Protein AF-X0U619-F1 (afdb_monomer_lite)

pLDDT: mean 86.86, std 11.76, range [37.88, 96.75]

Secondary structure (DSSP, 8-state):
----S----SGGGGT-S-HHHHHHHHHHHHHHHHTT-GGGHHHHHHHHHHIIIIIHHHHHHHHHHHHTHHHHHHHHHS-SSSPPSSPP--S--PPP-HHHHHHHHHHHHHHHHHHHHHHHHHHHHH-SS---

Foldseek 3Di:
DPQDPDDDCDDQVQFAPCQVLLVVLVVVVVVCVVVVVVVCVVVSVVVNVCCVPPVQVVVLVVCCVNPPPVSVVSPVNHHHNDTHPDTHDDPDDDDDPVVVVCVVCVVVVVVVVVVVVVVVVVVVVVPPPPPD

Sequence (132 aa):
QIEAGFFCTSGPYGFMRNPLYFGNFMVDFGICLFFNIWFLYPLYIAEFTLLYLIIIPYEEKFLREQFGKVFDDYKAKTWSIVPKFRRYKSTNKIKPNFMASFKSEFALIFTLIAVLILLFFIFVREKPLLIF

Radius of gyration: 20.32 Å; chains: 1; bounding box: 49×35×60 Å

InterPro domains:
  IPR007318 Phospholipid methyltransferase [PF04191] (8-69)

Structure (mmCIF, N/CA/C/O backbone):
data_AF-X0U619-F1
#
_entry.id   AF-X0U619-F1
#
loop_
_atom_site.group_PDB
_atom_site.id
_atom_site.type_symbol
_atom_site.label_atom_id
_atom_site.label_alt_id
_atom_site.label_comp_id
_atom_site.label_asym_id
_atom_site.label_entity_id
_atom_site.label_seq_id
_atom_site.pdbx_PDB_ins_code
_atom_site.Cartn_x
_atom_site.Cartn_y
_atom_site.Cartn_z
_atom_site.occupancy
_atom_site.B_iso_or_equiv
_atom_site.auth_seq_id
_atom_site.auth_comp_id
_atom_site.auth_asym_id
_atom_site.auth_atom_id
_atom_site.pdbx_PDB_model_num
ATOM 1 N N . GLN A 1 1 ? -8.825 22.376 0.582 1.00 37.88 1 GLN A N 1
ATOM 2 C CA . GLN A 1 1 ? -8.725 21.194 1.463 1.00 37.88 1 GLN A CA 1
ATOM 3 C C . GLN A 1 1 ? -9.476 20.066 0.780 1.00 37.88 1 GLN A C 1
ATOM 5 O O . GLN A 1 1 ? -10.559 20.320 0.272 1.00 37.88 1 GLN A O 1
ATOM 10 N N . ILE A 1 2 ? -8.882 18.879 0.665 1.00 39.88 2 ILE A N 1
ATOM 11 C CA . ILE A 1 2 ? -9.575 17.708 0.115 1.00 39.88 2 ILE A CA 1
ATOM 12 C C . ILE A 1 2 ? -10.446 17.169 1.254 1.00 39.88 2 ILE A C 1
ATOM 14 O O . ILE A 1 2 ? -9.937 16.481 2.131 1.00 39.88 2 ILE A O 1
ATOM 18 N N . GLU A 1 3 ? -11.723 17.549 1.311 1.00 43.12 3 GLU A N 1
ATOM 19 C CA . GLU A 1 3 ? -12.674 16.916 2.231 1.00 43.12 3 GLU A CA 1
ATOM 20 C C . GLU A 1 3 ? -13.007 15.522 1.693 1.00 43.12 3 GLU A C 1
ATOM 22 O O . GLU A 1 3 ? -13.595 15.367 0.620 1.00 43.12 3 GLU A O 1
ATOM 27 N N . ALA A 1 4 ? -12.599 14.484 2.419 1.00 60.94 4 ALA A N 1
ATOM 28 C CA . ALA A 1 4 ? -12.999 13.121 2.106 1.00 60.94 4 ALA A CA 1
ATOM 29 C C . ALA A 1 4 ? -14.348 12.846 2.781 1.00 60.94 4 ALA A C 1
ATOM 31 O O . ALA A 1 4 ? -14.417 12.674 3.993 1.00 60.94 4 ALA A O 1
ATOM 32 N N . GLY A 1 5 ? -15.433 12.769 2.005 1.00 71.19 5 GLY A N 1
ATOM 33 C CA . GLY A 1 5 ? -16.763 12.457 2.551 1.00 71.19 5 GLY A CA 1
ATOM 34 C C . GLY A 1 5 ? -16.893 11.033 3.120 1.00 71.19 5 GLY A C 1
ATOM 35 O O . GLY A 1 5 ? -17.823 10.751 3.871 1.00 71.19 5 GLY A O 1
ATOM 36 N N . PHE A 1 6 ? -15.979 10.117 2.771 1.00 78.62 6 PHE A N 1
ATOM 37 C CA . PHE A 1 6 ? -15.930 8.751 3.301 1.00 78.62 6 PHE A CA 1
ATOM 38 C C . PHE A 1 6 ? -14.540 8.112 3.122 1.00 78.62 6 PHE A C 1
ATOM 40 O O . PHE A 1 6 ? -13.768 8.529 2.261 1.00 78.62 6 PHE A O 1
ATOM 47 N N . PHE A 1 7 ? -14.249 7.046 3.882 1.00 85.31 7 PHE A N 1
ATOM 48 C CA . PHE A 1 7 ? -13.094 6.166 3.663 1.00 85.31 7 PHE A CA 1
ATOM 49 C C . PHE A 1 7 ? -13.534 4.712 3.451 1.00 85.31 7 PHE A C 1
ATOM 51 O O . PHE A 1 7 ? -14.497 4.226 4.057 1.00 85.31 7 PHE A O 1
ATOM 58 N N . CYS A 1 8 ? -12.846 4.005 2.553 1.00 88.19 8 CYS A N 1
ATOM 59 C CA . CYS A 1 8 ? -13.195 2.634 2.205 1.00 88.19 8 CYS A CA 1
ATOM 60 C C . CYS A 1 8 ? -12.683 1.648 3.261 1.00 88.19 8 CYS A C 1
ATOM 62 O O . CYS A 1 8 ? -11.490 1.556 3.518 1.00 88.19 8 CYS A O 1
ATOM 64 N N . THR A 1 9 ? -13.593 0.865 3.840 1.00 91.75 9 THR A N 1
ATOM 65 C CA . THR A 1 9 ? -13.269 -0.243 4.764 1.00 91.75 9 THR A CA 1
ATOM 66 C C . THR A 1 9 ? -13.783 -1.591 4.254 1.00 91.75 9 THR A C 1
ATOM 68 O O . THR A 1 9 ? -13.770 -2.599 4.963 1.00 91.75 9 THR A O 1
ATOM 71 N N . SER A 1 10 ? -14.278 -1.613 3.016 1.00 89.44 10 SER A N 1
ATOM 72 C CA . SER A 1 10 ? -14.910 -2.771 2.388 1.00 89.44 10 SER A CA 1
ATOM 73 C C . SER A 1 10 ? -13.998 -3.417 1.340 1.00 89.44 10 SER A C 1
ATOM 75 O O . SER A 1 10 ? -12.982 -2.859 0.939 1.00 89.44 10 SER A O 1
ATOM 77 N N . GLY A 1 11 ? -14.336 -4.636 0.917 1.00 89.50 11 GLY A N 1
ATOM 78 C CA . GLY A 1 11 ? -13.482 -5.416 0.021 1.00 89.50 11 GLY A CA 1
ATOM 79 C C . GLY A 1 11 ? -12.112 -5.728 0.652 1.00 89.50 11 GLY A C 1
ATOM 80 O O . GLY A 1 11 ? -12.083 -6.119 1.825 1.00 89.50 11 GLY A O 1
ATOM 81 N N . PRO A 1 12 ? -11.000 -5.562 -0.093 1.00 92.19 12 PRO A N 1
ATOM 82 C CA . PRO A 1 12 ? -9.635 -5.798 0.392 1.00 92.19 12 PRO A CA 1
ATOM 83 C C . PRO A 1 12 ? -9.272 -5.001 1.651 1.00 92.19 12 PRO A C 1
ATOM 85 O O . PRO A 1 12 ? -8.582 -5.525 2.526 1.00 92.19 12 PRO A O 1
ATOM 88 N N . TYR A 1 13 ? -9.832 -3.795 1.801 1.00 92.88 13 TYR A N 1
ATOM 89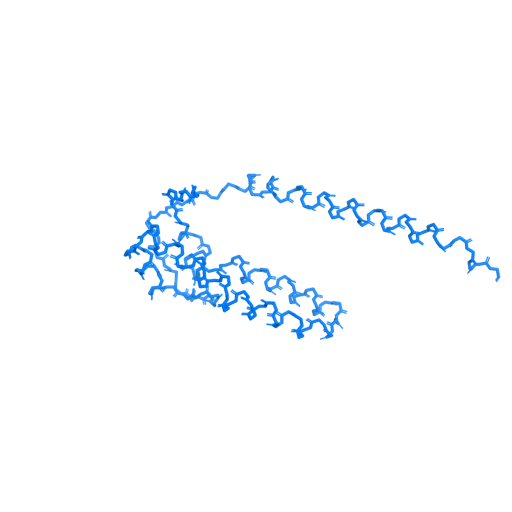 C CA . TYR A 1 13 ? -9.653 -2.946 2.984 1.00 92.88 13 TYR A CA 1
ATOM 90 C C . TYR A 1 13 ? -10.190 -3.595 4.277 1.00 92.88 13 TYR A C 1
ATOM 92 O O . TYR A 1 13 ? -9.853 -3.213 5.392 1.00 92.88 13 TYR A O 1
ATOM 100 N N . GLY A 1 14 ? -11.023 -4.633 4.160 1.00 93.25 14 GLY A N 1
ATOM 101 C CA . GLY A 1 14 ? -11.459 -5.413 5.314 1.00 93.25 14 GLY A CA 1
ATOM 102 C C . GLY A 1 14 ? -10.377 -6.344 5.876 1.00 93.25 14 GLY A C 1
ATOM 103 O O . GLY A 1 14 ? -10.483 -6.755 7.030 1.00 93.25 14 GLY A O 1
ATOM 104 N N . PHE A 1 15 ? -9.365 -6.716 5.093 1.00 94.56 15 PHE A N 1
ATOM 105 C CA . PHE A 1 15 ? -8.305 -7.639 5.522 1.00 94.56 15 PHE A CA 1
ATOM 106 C C . PHE A 1 15 ? -7.048 -6.901 5.994 1.00 94.56 15 PHE A C 1
ATOM 108 O O . PHE A 1 15 ? -6.350 -7.377 6.889 1.00 94.56 15 PHE A O 1
ATOM 115 N N . MET A 1 16 ? -6.789 -5.725 5.431 1.00 95.62 16 MET A N 1
ATOM 116 C CA . MET A 1 16 ? -5.668 -4.843 5.755 1.00 95.62 16 MET A CA 1
ATOM 117 C C . MET A 1 16 ? -6.049 -3.400 5.417 1.00 95.62 16 MET A C 1
ATOM 119 O O . MET A 1 16 ? -6.954 -3.190 4.617 1.00 95.62 16 MET A O 1
ATOM 123 N N . ARG A 1 17 ? -5.363 -2.407 5.978 1.00 95.50 17 ARG A N 1
ATOM 124 C CA . ARG A 1 17 ? -5.680 -0.994 5.719 1.00 95.50 17 ARG A CA 1
ATOM 125 C C . ARG A 1 17 ? -5.163 -0.483 4.394 1.00 95.50 17 ARG A C 1
ATOM 127 O O . ARG A 1 17 ? -5.815 0.365 3.797 1.00 95.50 17 ARG A O 1
ATOM 134 N N . ASN A 1 18 ? -4.035 -1.023 3.946 1.00 95.62 18 ASN A N 1
ATOM 135 C CA . ASN A 1 18 ? -3.299 -0.525 2.796 1.00 95.62 18 ASN A CA 1
ATOM 136 C C . ASN A 1 18 ? -3.134 -1.601 1.701 1.00 95.62 18 ASN A C 1
ATOM 138 O O . ASN A 1 18 ? -2.008 -1.939 1.330 1.00 95.62 18 ASN A O 1
ATOM 142 N N . PRO A 1 19 ? -4.241 -2.167 1.172 1.00 94.69 19 PRO A N 1
ATOM 143 C CA . PRO A 1 19 ? -4.193 -3.235 0.173 1.00 94.69 19 PRO A CA 1
ATOM 144 C C . PRO A 1 19 ? -3.602 -2.810 -1.168 1.00 94.69 19 PRO A C 1
ATOM 146 O O . PRO A 1 19 ? -3.044 -3.654 -1.860 1.00 94.69 19 PRO A O 1
ATOM 149 N N . LEU A 1 20 ? -3.685 -1.523 -1.518 1.00 92.31 20 LEU A N 1
ATOM 150 C CA . LEU A 1 20 ? -3.053 -0.986 -2.722 1.00 92.31 20 LEU A CA 1
ATOM 151 C C . LEU A 1 20 ? -1.530 -1.148 -2.656 1.00 92.31 20 LEU A C 1
ATOM 153 O O . LEU A 1 20 ? -0.934 -1.724 -3.555 1.00 92.31 20 LEU A O 1
ATOM 157 N N . TYR A 1 21 ? -0.917 -0.724 -1.549 1.00 93.75 21 TYR A N 1
ATOM 158 C CA . TYR A 1 21 ? 0.530 -0.823 -1.367 1.00 93.75 21 TYR A CA 1
ATOM 159 C C . TYR A 1 21 ? 1.018 -2.267 -1.281 1.00 93.75 21 TYR A C 1
ATOM 161 O O . TYR A 1 21 ? 2.077 -2.589 -1.812 1.00 93.75 21 TYR A O 1
ATOM 169 N N . PHE A 1 22 ? 0.228 -3.155 -0.670 1.00 94.00 22 PHE A N 1
ATOM 170 C CA . PHE A 1 22 ? 0.515 -4.588 -0.707 1.00 94.00 22 PHE A CA 1
ATOM 171 C C . PHE A 1 22 ? 0.484 -5.142 -2.137 1.00 94.00 22 PHE A C 1
ATOM 173 O O . PHE A 1 22 ? 1.376 -5.890 -2.527 1.00 94.00 22 PHE A O 1
ATOM 180 N N . GLY A 1 23 ? -0.536 -4.771 -2.919 1.00 92.88 23 GLY A N 1
ATOM 181 C CA . GLY A 1 23 ? -0.672 -5.179 -4.315 1.00 92.88 23 GLY A CA 1
ATOM 182 C C . GLY A 1 23 ? 0.490 -4.697 -5.179 1.00 92.88 23 GLY A C 1
ATOM 183 O O . GLY A 1 23 ? 1.072 -5.507 -5.895 1.00 92.88 23 GLY A O 1
ATOM 184 N N . ASN A 1 24 ? 0.867 -3.422 -5.052 1.00 91.06 24 ASN A N 1
ATOM 185 C CA . ASN A 1 24 ? 2.005 -2.845 -5.772 1.00 91.06 24 ASN A CA 1
ATOM 186 C C . ASN A 1 24 ? 3.290 -3.609 -5.448 1.00 91.06 24 ASN A C 1
ATOM 188 O O . ASN A 1 24 ? 3.916 -4.152 -6.352 1.00 91.06 24 ASN A O 1
ATOM 192 N N . PHE A 1 25 ? 3.585 -3.797 -4.156 1.00 91.44 25 PHE A N 1
ATOM 193 C CA . PHE A 1 25 ? 4.747 -4.571 -3.724 1.00 91.44 25 PHE A CA 1
ATOM 194 C C . PHE A 1 25 ? 4.770 -5.989 -4.321 1.00 91.44 25 PHE A C 1
ATOM 196 O O . PHE A 1 25 ? 5.819 -6.456 -4.749 1.00 91.44 25 PHE A O 1
ATOM 203 N N . MET A 1 26 ? 3.627 -6.681 -4.383 1.00 92.69 26 MET A N 1
ATOM 204 C CA . MET A 1 26 ? 3.546 -8.029 -4.964 1.00 92.69 26 MET A CA 1
ATOM 205 C C . MET A 1 26 ? 3.807 -8.042 -6.476 1.00 92.69 26 MET A C 1
ATOM 207 O O . MET A 1 26 ? 4.496 -8.940 -6.961 1.00 92.69 26 MET A O 1
ATOM 211 N N . VAL A 1 27 ? 3.265 -7.071 -7.219 1.00 91.19 27 VAL A N 1
ATOM 212 C CA . VAL A 1 27 ? 3.485 -6.944 -8.671 1.00 91.19 27 VAL A CA 1
ATOM 213 C C . VAL A 1 27 ? 4.956 -6.669 -8.954 1.00 91.19 27 VAL A C 1
ATOM 215 O O . VAL A 1 27 ? 5.592 -7.398 -9.714 1.00 91.19 27 VAL A O 1
ATOM 218 N N . ASP A 1 28 ? 5.501 -5.665 -8.284 1.00 87.81 28 ASP A N 1
ATOM 219 C CA . ASP A 1 28 ? 6.881 -5.224 -8.420 1.00 87.81 28 ASP A CA 1
ATOM 220 C C . ASP A 1 28 ? 7.892 -6.318 -8.063 1.00 87.81 28 ASP A C 1
ATOM 222 O O . ASP A 1 28 ? 8.831 -6.612 -8.812 1.00 87.81 28 ASP A O 1
ATOM 226 N N . PHE A 1 29 ? 7.658 -6.988 -6.936 1.00 88.62 29 PHE A N 1
ATOM 227 C CA . PHE A 1 29 ? 8.474 -8.113 -6.506 1.00 88.62 29 PHE A CA 1
ATOM 228 C C . PHE A 1 29 ? 8.388 -9.281 -7.497 1.00 88.62 29 PHE A C 1
ATOM 230 O O . PHE A 1 29 ? 9.409 -9.884 -7.833 1.00 88.62 29 PHE A O 1
ATOM 237 N N . GLY A 1 30 ? 7.193 -9.570 -8.024 1.00 90.38 30 GLY A N 1
ATOM 238 C CA . GLY A 1 30 ? 6.984 -10.594 -9.048 1.00 90.38 30 GLY A CA 1
ATOM 239 C C . GLY A 1 30 ? 7.747 -10.312 -10.345 1.00 90.38 30 GLY A C 1
ATOM 240 O O . GLY A 1 30 ? 8.360 -11.225 -10.898 1.00 90.38 30 GLY A O 1
ATOM 241 N N . ILE A 1 31 ? 7.778 -9.054 -10.797 1.00 89.50 31 ILE A N 1
ATOM 242 C CA . ILE A 1 31 ? 8.560 -8.621 -11.967 1.00 89.50 31 ILE A CA 1
ATOM 243 C C . ILE A 1 31 ? 10.056 -8.835 -11.717 1.00 89.50 31 ILE A C 1
ATOM 245 O O . ILE A 1 31 ? 10.740 -9.425 -12.556 1.00 89.50 31 ILE A O 1
ATOM 249 N N . CYS A 1 32 ? 10.566 -8.415 -10.556 1.00 88.56 32 CYS A N 1
ATOM 250 C CA . CYS A 1 32 ? 11.980 -8.595 -10.225 1.00 88.56 32 CYS A CA 1
ATOM 251 C C . CYS A 1 32 ? 12.393 -10.068 -10.203 1.00 88.56 32 CYS A C 1
ATOM 253 O O . CYS A 1 32 ? 13.456 -10.409 -10.725 1.00 88.56 32 CYS A O 1
ATOM 255 N N . LEU A 1 33 ? 11.548 -10.931 -9.628 1.00 90.56 33 LEU A N 1
ATOM 256 C CA . LEU A 1 33 ? 11.765 -12.376 -9.624 1.00 90.56 33 LEU A CA 1
ATOM 257 C C . LEU A 1 33 ? 11.748 -12.950 -11.044 1.00 90.56 33 LEU A C 1
ATOM 259 O O . LEU A 1 33 ? 12.633 -13.726 -11.396 1.00 90.56 33 LEU A O 1
ATOM 263 N N . PHE A 1 34 ? 10.769 -12.558 -11.863 1.00 92.62 34 PHE A N 1
ATOM 264 C CA . PHE A 1 34 ? 10.599 -13.078 -13.221 1.00 92.62 34 PHE A CA 1
ATOM 265 C C . PHE A 1 34 ? 11.792 -12.754 -14.127 1.00 92.62 34 PHE A C 1
ATOM 267 O O . PHE A 1 34 ? 12.284 -13.627 -14.839 1.00 92.62 34 PHE A O 1
ATOM 274 N N . PHE A 1 35 ? 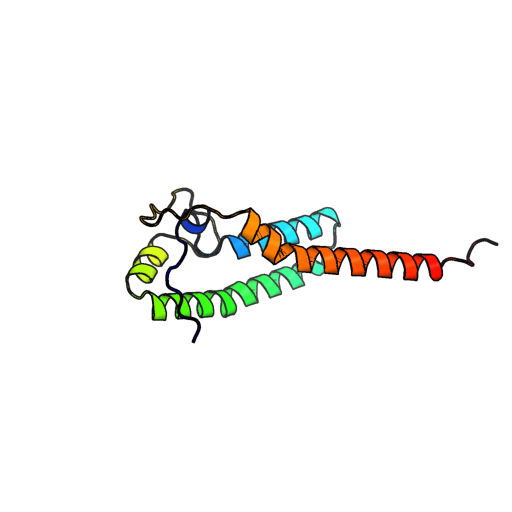12.292 -11.518 -14.073 1.00 90.75 35 PHE A N 1
ATOM 275 C CA . PHE A 1 35 ? 13.449 -11.086 -14.862 1.00 90.75 35 PHE A CA 1
ATOM 276 C C . PHE A 1 35 ? 14.799 -11.335 -14.166 1.00 90.75 35 PHE A C 1
ATOM 278 O O . PHE A 1 35 ? 15.843 -11.005 -14.727 1.00 90.75 35 PHE A O 1
ATOM 285 N N . ASN A 1 36 ? 14.792 -11.911 -12.958 1.00 91.38 36 ASN A N 1
ATOM 286 C CA . ASN A 1 36 ? 15.975 -12.175 -12.134 1.00 91.38 36 ASN A CA 1
ATOM 287 C C . ASN A 1 36 ? 16.878 -10.937 -11.935 1.00 91.38 36 ASN A C 1
ATOM 289 O O . ASN A 1 36 ? 18.109 -11.003 -11.997 1.00 91.38 36 ASN A O 1
ATOM 293 N N . ILE A 1 37 ? 16.258 -9.778 -11.704 1.00 89.25 37 ILE A N 1
ATOM 294 C CA . ILE A 1 37 ? 16.957 -8.493 -11.573 1.00 89.25 37 ILE A CA 1
ATOM 295 C C . ILE A 1 37 ? 17.295 -8.245 -10.100 1.00 89.25 37 ILE A C 1
ATOM 297 O O . ILE A 1 37 ? 16.757 -7.355 -9.444 1.00 89.25 37 ILE A O 1
ATOM 301 N N . TRP A 1 38 ? 18.192 -9.067 -9.558 1.00 87.56 38 TRP A N 1
ATOM 302 C CA . TRP A 1 38 ? 18.516 -9.099 -8.126 1.00 87.56 38 TRP A CA 1
ATOM 303 C C . TRP A 1 38 ? 18.993 -7.753 -7.554 1.00 87.56 38 TRP A C 1
ATOM 305 O O . TRP A 1 38 ? 18.749 -7.459 -6.384 1.00 87.56 38 TRP A O 1
ATOM 315 N N . PHE A 1 39 ? 19.632 -6.902 -8.365 1.00 88.06 39 PHE A N 1
ATOM 316 C CA . PHE A 1 39 ? 20.106 -5.587 -7.920 1.00 88.06 39 PHE A CA 1
ATOM 317 C C . PHE A 1 39 ? 18.972 -4.587 -7.644 1.00 88.06 39 PHE A C 1
ATOM 319 O O . PHE A 1 39 ? 19.219 -3.560 -7.016 1.00 88.06 39 PHE A O 1
ATOM 326 N N . LEU A 1 40 ? 17.736 -4.868 -8.077 1.00 88.69 40 LEU A N 1
ATOM 327 C CA . LEU A 1 40 ? 16.569 -4.043 -7.755 1.00 88.69 40 LEU A CA 1
ATOM 328 C C . LEU A 1 40 ? 15.973 -4.367 -6.381 1.00 88.69 40 LEU A C 1
ATOM 330 O O . LEU A 1 40 ? 15.231 -3.549 -5.843 1.00 88.69 40 LEU A O 1
ATOM 334 N N . TYR A 1 41 ? 16.313 -5.504 -5.761 1.00 87.94 41 TYR A N 1
ATOM 335 C CA . TYR A 1 41 ? 15.757 -5.858 -4.449 1.00 87.94 41 TYR A CA 1
ATOM 336 C C . TYR A 1 41 ? 16.036 -4.803 -3.366 1.00 87.94 41 TYR A C 1
ATOM 338 O O . TYR A 1 41 ? 15.094 -4.432 -2.664 1.00 87.94 41 TYR A O 1
ATOM 346 N N . PRO A 1 42 ? 17.262 -4.255 -3.221 1.00 90.81 42 PRO A N 1
ATOM 347 C CA . PRO A 1 42 ? 17.517 -3.201 -2.241 1.00 90.81 42 PRO A CA 1
ATOM 348 C C . PRO A 1 42 ? 16.718 -1.925 -2.522 1.00 90.81 42 PRO A C 1
ATOM 350 O O . PRO A 1 42 ? 16.260 -1.281 -1.581 1.00 90.81 42 PRO A O 1
ATOM 353 N N . LEU A 1 43 ? 16.518 -1.579 -3.800 1.00 90.12 43 LEU A N 1
ATOM 354 C CA . LEU A 1 43 ? 15.728 -0.414 -4.198 1.00 90.12 43 LEU A CA 1
ATOM 355 C C . LEU A 1 43 ? 14.263 -0.580 -3.778 1.00 90.12 43 LEU A C 1
ATOM 357 O O . LEU A 1 43 ? 13.703 0.319 -3.158 1.00 90.12 43 LEU A O 1
ATOM 361 N N . TYR A 1 44 ? 13.679 -1.753 -4.024 1.00 87.94 44 TYR A N 1
ATOM 362 C CA . TYR A 1 44 ? 12.308 -2.053 -3.613 1.00 87.94 44 TYR A CA 1
ATOM 363 C C . TYR A 1 44 ? 12.134 -2.130 -2.098 1.00 87.94 44 TYR A C 1
ATOM 365 O O . TYR A 1 44 ? 11.133 -1.659 -1.563 1.00 87.94 44 TYR A O 1
ATOM 373 N N . ILE A 1 45 ? 13.115 -2.675 -1.375 1.00 90.06 45 ILE A N 1
ATOM 374 C CA . ILE A 1 45 ? 13.105 -2.646 0.093 1.00 90.06 45 ILE A CA 1
ATOM 375 C C . ILE A 1 45 ? 13.133 -1.196 0.591 1.00 90.06 45 ILE A C 1
ATOM 377 O O . ILE A 1 45 ? 12.391 -0.857 1.516 1.00 90.06 45 ILE A O 1
ATOM 381 N N . ALA A 1 46 ? 13.951 -0.333 -0.017 1.00 92.06 46 ALA A N 1
ATOM 382 C CA . ALA A 1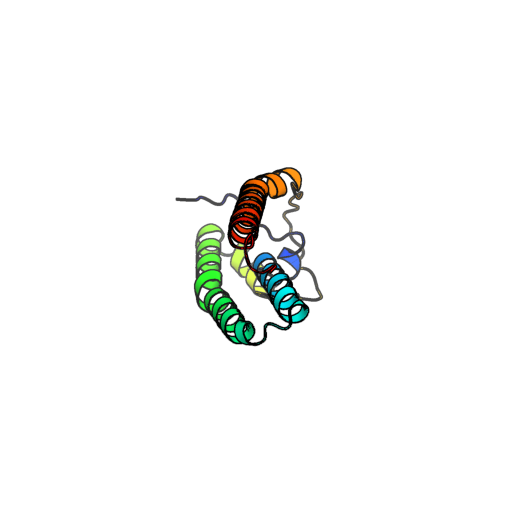 46 ? 14.018 1.081 0.340 1.00 92.06 46 ALA A CA 1
ATOM 383 C C . ALA A 1 46 ? 12.695 1.805 0.047 1.00 92.06 46 ALA A C 1
ATOM 385 O O . ALA A 1 46 ? 12.175 2.493 0.926 1.00 92.06 46 ALA A O 1
ATOM 386 N N . GLU A 1 47 ? 12.110 1.600 -1.133 1.00 91.81 47 GLU A N 1
ATOM 387 C CA . GLU A 1 47 ? 10.799 2.145 -1.499 1.00 91.81 47 GLU A CA 1
ATOM 388 C C . GLU A 1 47 ? 9.711 1.704 -0.514 1.00 91.81 47 GLU A C 1
ATOM 390 O O . GLU A 1 47 ? 9.011 2.539 0.061 1.00 91.81 47 GLU A O 1
ATOM 395 N N . PHE A 1 48 ? 9.608 0.400 -0.251 1.00 91.50 48 PHE A N 1
ATOM 396 C CA . PHE A 1 48 ? 8.620 -0.144 0.676 1.00 91.50 48 PHE A CA 1
ATOM 397 C C . PHE A 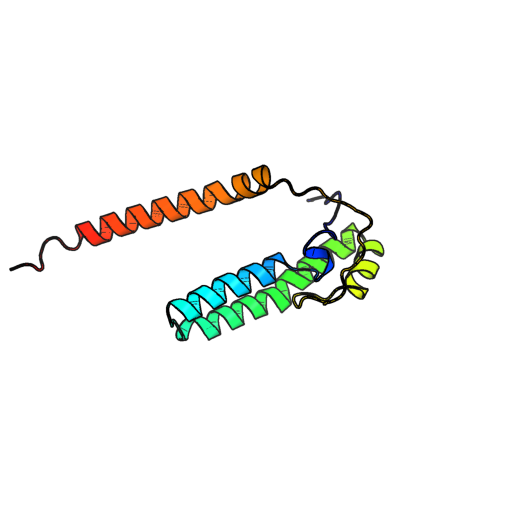1 48 ? 8.817 0.394 2.100 1.00 91.50 48 PHE A C 1
ATOM 399 O O . PHE A 1 48 ? 7.848 0.668 2.811 1.00 91.50 48 PHE A O 1
ATOM 406 N N . THR A 1 49 ? 10.069 0.611 2.509 1.00 93.50 49 THR A N 1
ATOM 407 C CA . THR A 1 49 ? 10.404 1.228 3.799 1.00 93.50 49 THR A CA 1
ATOM 408 C C . THR A 1 49 ? 9.947 2.685 3.858 1.00 93.50 49 THR A C 1
ATOM 410 O O . THR A 1 49 ? 9.321 3.081 4.842 1.00 93.50 49 THR A O 1
ATOM 413 N N . LEU A 1 50 ? 10.197 3.483 2.815 1.00 94.94 50 LEU A N 1
ATOM 414 C CA . LEU A 1 50 ? 9.729 4.874 2.735 1.00 94.94 50 LEU A CA 1
ATOM 415 C C . LEU A 1 50 ? 8.202 4.948 2.773 1.00 94.94 50 LEU A C 1
ATOM 417 O O . LEU A 1 50 ? 7.623 5.740 3.521 1.00 94.94 50 LEU A O 1
ATOM 421 N N . LEU A 1 51 ? 7.545 4.076 2.020 1.00 94.44 51 LEU A N 1
ATOM 422 C CA . LEU A 1 51 ? 6.098 3.956 2.000 1.00 94.44 51 LEU A CA 1
ATOM 423 C C . LEU A 1 51 ? 5.538 3.612 3.388 1.00 94.44 51 LEU A C 1
ATOM 425 O O . LEU A 1 51 ? 4.580 4.239 3.845 1.00 94.44 51 LEU A O 1
ATOM 429 N N . TYR A 1 52 ? 6.169 2.673 4.094 1.00 93.56 52 TYR A N 1
ATOM 430 C CA . TYR A 1 52 ? 5.741 2.256 5.427 1.00 93.56 52 TYR A CA 1
ATOM 431 C C . TYR A 1 52 ? 5.999 3.309 6.512 1.00 93.56 52 TYR A C 1
ATOM 433 O O . TYR A 1 52 ? 5.174 3.471 7.411 1.00 93.56 52 TYR A O 1
ATOM 441 N N . LEU A 1 53 ? 7.131 4.014 6.450 1.00 96.06 53 LEU A N 1
ATOM 442 C CA . LEU A 1 53 ? 7.551 4.954 7.494 1.00 96.06 53 LEU A CA 1
ATOM 443 C C . LEU A 1 53 ? 7.036 6.380 7.289 1.00 96.06 53 LEU A C 1
ATOM 445 O O . LEU A 1 53 ? 6.932 7.120 8.265 1.00 96.06 53 LEU A O 1
ATOM 449 N N . ILE A 1 54 ? 6.729 6.776 6.053 1.00 96.56 54 ILE A N 1
ATOM 450 C CA . ILE A 1 54 ? 6.400 8.168 5.720 1.00 96.56 54 ILE A CA 1
ATOM 451 C C . ILE A 1 54 ? 4.981 8.274 5.167 1.00 96.56 54 ILE A C 1
ATOM 453 O O . ILE A 1 54 ? 4.150 8.973 5.748 1.00 96.56 54 ILE A O 1
ATOM 457 N N . ILE A 1 55 ? 4.687 7.560 4.077 1.00 95.56 55 ILE A N 1
ATOM 458 C CA . ILE A 1 55 ? 3.419 7.716 3.350 1.00 95.56 55 ILE A CA 1
ATOM 459 C C . ILE A 1 55 ? 2.245 7.191 4.174 1.00 95.56 55 ILE A C 1
ATOM 461 O O . ILE A 1 55 ? 1.303 7.936 4.440 1.00 95.56 55 ILE A O 1
ATOM 465 N N . ILE A 1 56 ? 2.325 5.948 4.659 1.00 95.94 56 ILE A N 1
ATOM 466 C CA . ILE A 1 56 ? 1.241 5.351 5.448 1.00 95.94 56 ILE A CA 1
ATOM 467 C C . ILE A 1 56 ? 0.938 6.177 6.709 1.00 95.94 56 ILE A C 1
ATOM 469 O O . ILE A 1 56 ? -0.230 6.489 6.931 1.00 95.94 56 ILE A O 1
ATOM 473 N N . PRO A 1 57 ? 1.915 6.582 7.547 1.00 96.75 57 PRO A N 1
ATOM 474 C CA . PRO A 1 57 ? 1.619 7.389 8.728 1.00 96.75 57 PRO A CA 1
ATOM 475 C C . PRO A 1 57 ? 1.011 8.751 8.395 1.00 96.75 57 PRO A C 1
ATOM 477 O O . PRO A 1 57 ? 0.145 9.217 9.137 1.00 96.75 57 PRO A O 1
ATOM 480 N N . TYR A 1 58 ? 1.431 9.374 7.291 1.00 96.38 58 TYR A N 1
ATOM 481 C CA . TYR A 1 58 ? 0.845 10.624 6.814 1.00 96.38 58 TYR A CA 1
ATOM 482 C C . TYR A 1 58 ? -0.628 10.443 6.418 1.00 96.38 58 TYR A C 1
ATOM 484 O O . TYR A 1 58 ? -1.490 11.184 6.896 1.00 96.38 58 TYR A O 1
ATOM 492 N N . GLU A 1 59 ? -0.940 9.419 5.625 1.00 94.19 59 GLU A N 1
ATOM 493 C CA . GLU A 1 59 ? -2.314 9.108 5.218 1.00 94.19 59 GLU A CA 1
ATOM 494 C C . GLU A 1 59 ? -3.189 8.690 6.402 1.00 94.19 59 GLU A C 1
ATOM 496 O O . GLU A 1 59 ? -4.320 9.154 6.536 1.00 94.19 59 GLU A O 1
ATOM 501 N N . GLU A 1 60 ? -2.671 7.857 7.308 1.00 95.12 60 GLU A N 1
ATOM 502 C CA . GLU A 1 60 ? -3.402 7.458 8.510 1.00 95.12 60 GLU A CA 1
ATOM 503 C C . GLU A 1 60 ? -3.647 8.653 9.442 1.00 95.12 60 GLU A C 1
ATOM 505 O O . GLU A 1 60 ? -4.699 8.717 10.080 1.00 95.12 60 GLU A O 1
ATOM 510 N N . LYS A 1 61 ? -2.714 9.612 9.521 1.00 95.88 61 LYS A N 1
ATOM 511 C CA . LYS A 1 61 ? -2.915 10.864 10.261 1.00 95.88 61 LYS A CA 1
ATOM 512 C C . LYS A 1 61 ? -4.030 11.690 9.625 1.00 95.88 61 LYS A C 1
ATOM 514 O O . LYS A 1 61 ? -4.940 12.095 10.341 1.00 95.88 61 LYS A O 1
ATOM 519 N N . PHE A 1 62 ? -4.004 11.868 8.305 1.00 94.62 62 PHE A N 1
ATOM 520 C CA . PHE A 1 62 ? -5.065 12.561 7.575 1.00 94.62 62 PHE A CA 1
ATOM 521 C C . PHE A 1 62 ? -6.433 11.893 7.797 1.00 94.62 62 PHE A C 1
ATOM 523 O O . PHE A 1 62 ? -7.397 12.555 8.171 1.00 94.62 62 PHE A O 1
ATOM 530 N N . LEU A 1 63 ? -6.521 10.565 7.672 1.00 93.81 63 LEU A N 1
ATOM 531 C CA . LEU A 1 63 ? -7.760 9.822 7.925 1.00 93.81 63 LEU A CA 1
ATOM 532 C C . LEU A 1 63 ? -8.233 9.954 9.377 1.00 93.81 63 LEU A C 1
ATOM 534 O O . LEU A 1 63 ? -9.433 10.071 9.626 1.00 93.81 63 LEU A O 1
ATOM 538 N N . ARG A 1 64 ? -7.310 9.962 10.341 1.00 95.00 64 ARG A N 1
ATOM 539 C CA . ARG A 1 64 ? -7.642 10.185 11.750 1.00 95.00 64 ARG A CA 1
ATOM 540 C C . ARG A 1 64 ? -8.166 11.598 11.997 1.00 95.00 64 ARG A C 1
ATOM 542 O O . ARG A 1 64 ? -9.121 11.748 12.750 1.00 95.00 64 ARG A O 1
ATOM 549 N N . GLU A 1 65 ? -7.580 12.611 11.367 1.00 95.31 65 GLU A N 1
ATOM 550 C CA . GLU A 1 65 ? -8.041 14.003 11.458 1.00 95.31 65 GLU A CA 1
ATOM 551 C C . GLU A 1 65 ? -9.440 14.183 10.852 1.00 95.31 65 GLU A C 1
ATOM 553 O O . GLU A 1 65 ? -10.253 14.908 11.416 1.00 95.31 65 GLU A O 1
ATOM 558 N N . GLN A 1 66 ? -9.748 13.487 9.752 1.00 93.19 66 GLN A N 1
ATOM 559 C CA . GLN A 1 66 ? -11.052 13.576 9.082 1.00 93.19 66 GLN A CA 1
ATOM 560 C C . GLN A 1 66 ? -12.154 12.736 9.758 1.00 93.19 66 GLN A C 1
ATOM 562 O O . GLN A 1 66 ? -13.299 13.173 9.843 1.00 93.19 66 GLN A O 1
ATOM 567 N N . PHE A 1 67 ? -11.838 11.526 10.239 1.00 91.62 67 PHE A N 1
ATOM 568 C CA . PHE A 1 67 ? -12.844 10.542 10.686 1.00 91.62 67 PHE A CA 1
ATOM 569 C C . PHE A 1 67 ? -12.742 10.144 12.171 1.00 91.62 67 PHE A C 1
ATOM 571 O O . PHE A 1 67 ? -13.585 9.388 12.671 1.00 91.62 67 PHE A O 1
ATOM 578 N N . GLY A 1 68 ? -11.725 10.626 12.890 1.00 93.50 68 GLY A N 1
ATOM 579 C CA . GLY A 1 68 ? -11.565 10.476 14.338 1.00 93.50 68 GLY A CA 1
ATOM 580 C C . GLY A 1 68 ? -11.710 9.037 14.837 1.00 93.50 68 GLY A C 1
ATOM 581 O O . GLY A 1 68 ? -11.057 8.108 14.355 1.00 93.50 68 GLY A O 1
ATOM 582 N N . LYS A 1 69 ? -12.618 8.842 15.804 1.00 93.69 69 LYS A N 1
ATOM 583 C CA . LYS A 1 69 ? -12.849 7.548 16.468 1.00 93.69 69 LYS A CA 1
ATOM 584 C C . LYS A 1 69 ? -13.227 6.427 15.495 1.00 93.69 69 LYS A C 1
ATOM 586 O O . LYS A 1 69 ? -12.866 5.275 15.725 1.00 93.69 69 LYS A O 1
ATOM 591 N N . VAL A 1 70 ? -13.934 6.743 14.407 1.00 91.88 70 VAL A N 1
ATOM 592 C CA . VAL A 1 70 ? -14.342 5.737 13.413 1.00 91.88 70 VAL A CA 1
ATOM 593 C C . VAL A 1 70 ? -13.109 5.115 12.754 1.00 91.88 70 VAL A C 1
ATOM 595 O O . VAL A 1 70 ? -13.052 3.897 12.562 1.00 91.88 70 VAL A O 1
ATOM 598 N N . PHE A 1 71 ? -12.096 5.935 12.461 1.00 94.06 71 PHE A N 1
ATOM 599 C CA . PHE A 1 71 ? -10.824 5.454 11.938 1.00 94.06 71 PHE A CA 1
ATOM 600 C C . PHE A 1 71 ? -10.007 4.708 13.001 1.00 94.06 71 PHE A C 1
ATOM 602 O O . PHE A 1 71 ? -9.485 3.634 12.705 1.00 94.06 71 PHE A O 1
ATOM 609 N N . ASP A 1 72 ? -9.953 5.202 14.242 1.00 95.38 72 ASP A N 1
ATOM 610 C CA . ASP A 1 72 ? -9.232 4.529 15.336 1.00 95.38 72 ASP A CA 1
ATOM 611 C C . ASP A 1 72 ? -9.794 3.111 15.607 1.00 95.38 72 ASP A C 1
ATOM 613 O O . ASP A 1 72 ? -9.033 2.142 15.711 1.00 95.38 72 ASP A O 1
ATOM 617 N N . ASP A 1 73 ? -11.124 2.946 15.609 1.00 94.00 73 ASP A N 1
ATOM 618 C CA . ASP A 1 73 ? -11.787 1.642 15.765 1.00 94.00 73 ASP A CA 1
ATOM 619 C C . ASP A 1 73 ? -11.474 0.686 14.594 1.00 94.00 73 ASP A C 1
ATOM 621 O O . ASP A 1 73 ? -11.324 -0.529 14.785 1.00 94.00 73 ASP A O 1
ATOM 625 N N . TYR A 1 74 ? -11.387 1.215 13.370 1.00 94.06 74 TYR A N 1
ATOM 626 C CA . TYR A 1 74 ? -10.992 0.459 12.179 1.00 94.06 74 TYR A CA 1
ATOM 627 C C . TYR A 1 74 ? -9.514 0.046 12.238 1.00 94.06 74 TYR A C 1
ATOM 629 O O . TYR A 1 74 ? -9.189 -1.125 12.000 1.00 94.06 74 TYR A O 1
ATOM 637 N N . LYS A 1 75 ? -8.628 0.970 12.626 1.00 95.00 75 LYS A N 1
ATOM 638 C CA . LYS A 1 75 ? -7.185 0.754 12.782 1.00 95.00 75 LYS A CA 1
ATOM 639 C C . LYS A 1 75 ? -6.865 -0.302 13.834 1.00 95.00 75 LYS A C 1
ATOM 641 O O . LYS A 1 75 ? -6.015 -1.154 13.582 1.00 95.00 75 LYS A O 1
ATOM 646 N N . ALA A 1 76 ? -7.594 -0.334 14.947 1.00 95.00 76 ALA A N 1
ATOM 647 C CA . ALA A 1 76 ? -7.436 -1.367 15.974 1.00 95.00 76 ALA A CA 1
ATOM 648 C C . ALA A 1 76 ? -7.783 -2.786 15.474 1.00 95.00 76 ALA A C 1
ATOM 650 O O . ALA A 1 76 ? -7.255 -3.786 15.967 1.00 95.00 76 ALA A O 1
ATOM 651 N N . LYS A 1 77 ? -8.679 -2.905 14.486 1.00 94.25 77 LYS A N 1
ATOM 652 C CA . LYS A 1 77 ? -9.205 -4.199 14.015 1.00 94.25 77 LYS A CA 1
ATOM 653 C C . LYS A 1 77 ? -8.504 -4.736 12.773 1.00 94.25 77 LYS A C 1
ATOM 655 O O . LYS A 1 77 ? -8.606 -5.933 12.500 1.00 94.25 77 LYS A O 1
ATOM 660 N N . THR A 1 78 ? -7.740 -3.915 12.071 1.00 94.88 78 THR A N 1
ATOM 661 C CA . THR A 1 78 ? -7.014 -4.276 10.846 1.00 94.88 78 THR A CA 1
ATOM 662 C C . THR A 1 78 ? -5.504 -4.211 11.065 1.00 94.88 78 THR A C 1
ATOM 664 O O . THR A 1 78 ? -5.026 -3.685 12.068 1.00 94.88 78 THR A O 1
ATOM 667 N N . TRP A 1 79 ? -4.729 -4.794 10.158 1.00 95.50 79 TRP A N 1
ATOM 668 C CA . TRP A 1 79 ? -3.281 -4.577 10.086 1.00 95.50 79 TRP A CA 1
ATOM 669 C C . TRP A 1 79 ? -2.964 -3.603 8.953 1.00 95.50 79 TRP A C 1
ATOM 671 O O . TRP A 1 79 ? -3.828 -3.350 8.120 1.00 95.50 79 TRP A O 1
ATOM 681 N N . SER A 1 80 ? -1.760 -3.025 8.945 1.00 94.31 80 SER A N 1
ATOM 682 C CA . SER A 1 80 ? -1.389 -2.027 7.933 1.00 94.31 80 SER A CA 1
ATOM 683 C C . SER A 1 80 ? -1.331 -2.653 6.532 1.00 94.31 80 SER A C 1
ATOM 685 O O . SER A 1 80 ? -2.231 -2.421 5.730 1.00 94.31 80 SER A O 1
ATOM 687 N N . ILE A 1 81 ? -0.324 -3.495 6.272 1.00 92.81 81 ILE A N 1
ATOM 688 C CA . ILE A 1 81 ? -0.058 -4.085 4.946 1.00 92.81 81 ILE A CA 1
ATOM 689 C C . ILE A 1 81 ? -0.261 -5.612 4.928 1.00 92.81 81 ILE A C 1
ATOM 691 O O . ILE A 1 81 ? -0.595 -6.187 3.903 1.00 92.81 81 ILE A O 1
ATOM 695 N N . VAL A 1 82 ? -0.089 -6.304 6.057 1.00 92.69 82 VAL A N 1
ATOM 696 C CA . VAL A 1 82 ? -0.223 -7.771 6.093 1.00 92.69 82 VAL A CA 1
ATOM 697 C C . VAL A 1 82 ? -1.707 -8.163 6.176 1.00 92.69 82 VAL A C 1
ATOM 699 O O . VAL A 1 82 ? -2.406 -7.657 7.060 1.00 92.69 82 VAL A O 1
ATOM 702 N N . PRO A 1 83 ? -2.216 -9.065 5.312 1.00 91.69 83 PRO A N 1
ATOM 703 C CA . PRO A 1 83 ? -3.614 -9.485 5.352 1.00 91.69 83 PRO A CA 1
ATOM 704 C C . PRO A 1 83 ? -3.919 -10.275 6.619 1.00 91.69 83 PRO A C 1
ATOM 706 O O . PRO A 1 83 ? -3.282 -11.284 6.916 1.00 91.69 83 PRO A O 1
ATOM 709 N N . LYS A 1 84 ? -4.962 -9.868 7.343 1.00 91.81 84 LYS A N 1
ATOM 710 C CA . LYS A 1 84 ? -5.579 -10.730 8.353 1.00 91.81 84 LYS A CA 1
ATOM 711 C C . LYS A 1 84 ? -6.389 -11.829 7.678 1.00 91.81 84 LYS A C 1
ATOM 713 O O . LYS A 1 84 ? -7.097 -11.571 6.715 1.00 91.81 84 LYS A O 1
ATO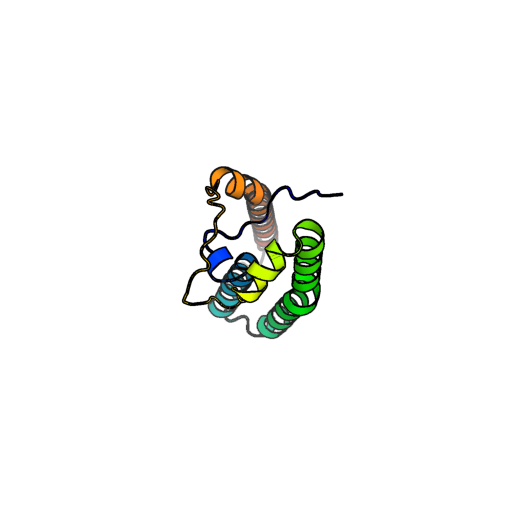M 718 N N . PHE A 1 85 ? -6.414 -13.020 8.270 1.00 89.50 85 PHE A N 1
ATOM 719 C CA . PHE A 1 85 ? -7.328 -14.087 7.841 1.00 89.50 85 PHE A CA 1
ATOM 720 C C . PHE A 1 85 ? -8.801 -13.738 8.092 1.00 89.50 85 PHE A C 1
ATOM 722 O O . PHE A 1 85 ? -9.689 -14.129 7.336 1.00 89.50 85 PHE A O 1
ATOM 729 N N . ARG A 1 86 ? -9.079 -12.980 9.161 1.00 89.25 86 ARG A N 1
ATOM 730 C CA . ARG A 1 86 ? -10.438 -12.575 9.529 1.00 89.25 86 ARG A CA 1
ATOM 731 C C . ARG A 1 86 ? -10.725 -11.155 9.057 1.00 89.25 86 ARG A C 1
ATOM 733 O O . ARG A 1 86 ? -10.085 -10.203 9.496 1.00 89.25 86 ARG A O 1
ATOM 740 N N . ARG A 1 87 ? -11.748 -11.029 8.213 1.00 89.00 87 ARG A N 1
ATOM 741 C CA . ARG A 1 87 ? -12.195 -9.759 7.638 1.00 89.00 87 ARG A CA 1
ATOM 742 C C . ARG A 1 87 ? -12.895 -8.870 8.671 1.00 89.00 87 ARG A C 1
ATOM 744 O O . ARG A 1 87 ? -13.804 -9.315 9.377 1.00 89.00 87 ARG A O 1
ATOM 751 N N . TYR A 1 88 ? -12.534 -7.592 8.694 1.00 91.25 88 TYR A N 1
ATOM 752 C CA . TYR A 1 88 ? -13.281 -6.530 9.358 1.00 91.25 88 TYR A CA 1
ATOM 753 C C . TYR A 1 88 ? -14.662 -6.364 8.706 1.00 91.25 88 TYR A C 1
ATOM 755 O O . TYR A 1 88 ? -14.791 -6.193 7.490 1.00 91.25 88 TYR A O 1
ATOM 763 N N . LYS A 1 89 ? -15.717 -6.437 9.523 1.00 86.94 89 LYS A N 1
ATOM 764 C CA . LYS A 1 89 ? -17.099 -6.248 9.069 1.00 86.94 89 LYS A CA 1
ATOM 765 C C . LYS A 1 89 ? -17.375 -4.756 8.910 1.00 86.94 89 LYS A C 1
ATOM 767 O O . LYS A 1 89 ? -17.763 -4.091 9.864 1.00 86.94 89 LYS A O 1
ATOM 772 N N . SER A 1 90 ? -17.158 -4.255 7.701 1.00 79.44 90 SER A N 1
ATOM 773 C CA . SER A 1 90 ? -17.527 -2.890 7.340 1.00 79.44 90 SER A CA 1
ATOM 774 C C . SER A 1 90 ? -19.044 -2.718 7.310 1.00 79.44 90 SER A C 1
ATOM 776 O O . SER A 1 90 ? -19.764 -3.549 6.749 1.00 79.44 90 SER A O 1
ATOM 778 N N . THR A 1 91 ? -19.513 -1.623 7.898 1.00 74.56 91 THR A N 1
ATOM 779 C CA . THR A 1 91 ? -20.896 -1.145 7.786 1.00 74.56 91 THR A CA 1
ATOM 780 C C . THR A 1 91 ? -21.149 -0.463 6.439 1.00 74.56 91 THR A C 1
ATOM 782 O O . THR A 1 91 ? -22.268 -0.500 5.932 1.00 74.56 91 THR A O 1
ATOM 785 N N . ASN A 1 92 ? -20.100 0.078 5.811 1.00 71.56 92 ASN A N 1
ATOM 786 C CA . ASN A 1 92 ? -20.166 0.771 4.530 1.00 71.56 92 ASN A CA 1
ATOM 787 C C . ASN A 1 92 ? -19.930 -0.211 3.379 1.00 71.56 92 ASN A C 1
ATOM 789 O O . ASN A 1 92 ? -18.800 -0.596 3.079 1.00 71.56 92 ASN A O 1
ATOM 793 N N . LYS A 1 93 ? -21.003 -0.618 2.698 1.00 70.62 93 LYS A N 1
ATOM 794 C CA . LYS A 1 93 ? -20.901 -1.417 1.468 1.00 70.62 93 LYS A CA 1
ATOM 795 C C . LYS A 1 93 ? -20.687 -0.492 0.272 1.00 70.62 93 LYS A C 1
ATOM 797 O O . LYS A 1 93 ? -21.649 -0.010 -0.318 1.00 70.62 93 LYS A O 1
ATOM 802 N N . ILE A 1 94 ? -19.429 -0.263 -0.095 1.00 78.62 94 ILE A N 1
ATOM 803 C CA . ILE A 1 94 ? -19.087 0.465 -1.322 1.00 78.62 94 ILE A CA 1
ATOM 804 C C . ILE A 1 94 ? -19.158 -0.515 -2.494 1.00 78.62 94 ILE A C 1
ATOM 806 O O . ILE A 1 94 ? -18.579 -1.603 -2.442 1.00 78.62 94 ILE A O 1
ATOM 810 N N . LYS A 1 95 ? -19.886 -0.146 -3.552 1.00 80.81 95 LYS A N 1
ATOM 811 C CA . LYS A 1 95 ? -19.886 -0.905 -4.806 1.00 80.81 95 LYS A CA 1
ATOM 812 C C . LYS A 1 95 ? -18.663 -0.485 -5.630 1.00 80.81 95 LYS A C 1
ATOM 814 O O . LYS A 1 95 ? -18.517 0.708 -5.889 1.00 80.81 95 LYS A O 1
ATOM 819 N N . PRO A 1 96 ? -17.790 -1.420 -6.040 1.00 80.06 96 PRO A N 1
ATOM 820 C CA . PRO A 1 96 ? -16.642 -1.085 -6.872 1.00 80.06 96 PRO A CA 1
ATOM 821 C C . PRO A 1 96 ? -17.116 -0.596 -8.243 1.00 80.06 96 PRO A C 1
ATOM 823 O O . PRO A 1 96 ? -17.900 -1.269 -8.913 1.00 80.06 96 PRO A O 1
ATOM 826 N N . ASN A 1 97 ? -16.633 0.571 -8.667 1.00 86.44 97 ASN A N 1
ATOM 827 C CA . ASN A 1 97 ? -16.849 1.076 -10.018 1.00 86.44 97 ASN A CA 1
ATOM 828 C C . ASN A 1 97 ? -15.604 0.808 -10.864 1.00 86.44 97 ASN A C 1
ATOM 830 O O . ASN A 1 97 ? -14.764 1.685 -11.055 1.00 86.44 97 ASN A O 1
ATOM 834 N N . PHE A 1 98 ? -15.500 -0.420 -11.370 1.00 83.25 98 PHE A N 1
ATOM 835 C CA . PHE A 1 98 ? -14.353 -0.846 -12.168 1.00 83.25 98 PHE A CA 1
ATOM 836 C C . PHE A 1 98 ? -14.130 0.046 -13.388 1.00 83.25 98 PHE A C 1
ATOM 838 O O . PHE A 1 98 ? -12.995 0.397 -13.672 1.00 83.25 98 PHE A O 1
ATOM 845 N N . MET A 1 99 ? -15.192 0.471 -14.077 1.00 84.69 99 MET A N 1
ATOM 846 C CA . MET A 1 99 ? -15.053 1.303 -15.273 1.00 84.69 99 MET A CA 1
ATOM 847 C C . MET A 1 99 ? -14.405 2.657 -14.954 1.00 84.69 99 MET A C 1
ATOM 849 O O . MET A 1 99 ? -13.560 3.124 -15.711 1.00 84.69 99 MET A O 1
ATOM 853 N N . ALA A 1 100 ? -14.772 3.281 -13.832 1.00 84.62 100 ALA A N 1
ATOM 854 C CA . ALA A 1 100 ? -14.135 4.521 -13.396 1.00 84.62 100 ALA A CA 1
ATOM 855 C C . ALA A 1 100 ? -12.662 4.299 -13.022 1.00 84.62 100 ALA A C 1
ATOM 857 O O . ALA A 1 100 ? -11.814 5.064 -13.472 1.00 84.62 100 ALA A O 1
ATOM 858 N N . SER A 1 101 ? -12.359 3.230 -12.277 1.00 81.12 101 SER A N 1
ATOM 859 C CA . SER A 1 101 ? -10.981 2.869 -11.915 1.00 81.12 101 SER A CA 1
ATOM 860 C C . SER A 1 101 ? -10.112 2.555 -13.136 1.00 81.12 101 SER A C 1
ATOM 862 O O . SER A 1 101 ? -8.968 2.981 -13.208 1.00 81.12 101 SER A O 1
ATOM 864 N N . PHE A 1 102 ? -10.645 1.860 -14.141 1.00 82.50 102 PHE A N 1
ATOM 865 C CA . PHE A 1 102 ? -9.906 1.616 -15.380 1.00 82.50 102 PHE A CA 1
ATOM 866 C C . PHE A 1 102 ? -9.655 2.910 -16.148 1.00 82.50 102 PHE A C 1
ATOM 868 O O . PHE A 1 102 ? -8.550 3.121 -16.636 1.00 82.50 102 PHE A O 1
ATOM 875 N N . LYS A 1 103 ? -10.650 3.800 -16.234 1.00 85.56 103 LYS A N 1
ATOM 876 C CA . LYS A 1 103 ? -10.495 5.088 -16.923 1.00 85.56 103 LYS A CA 1
ATOM 877 C C . LYS A 1 103 ? -9.445 5.986 -16.268 1.00 85.56 103 LYS A C 1
ATOM 879 O O . LYS A 1 103 ? -8.739 6.670 -17.002 1.00 85.56 103 LYS A O 1
ATOM 884 N N . SER A 1 104 ? -9.322 5.977 -14.937 1.00 81.00 104 SER A N 1
ATOM 885 C CA . SER A 1 104 ? -8.295 6.768 -14.242 1.00 81.00 104 SER A CA 1
ATOM 886 C C . SER A 1 104 ? -6.874 6.274 -14.522 1.00 81.00 104 SER A C 1
ATOM 888 O O . SER A 1 104 ? -5.962 7.088 -14.599 1.00 81.00 104 SER A O 1
ATOM 890 N N . GLU A 1 105 ? -6.694 4.972 -14.744 1.00 81.44 105 GLU A N 1
ATOM 891 C CA . GLU A 1 105 ? -5.384 4.366 -15.025 1.00 81.44 105 GLU A CA 1
ATOM 892 C C . GLU A 1 105 ? -5.044 4.334 -16.527 1.00 81.44 105 GLU A C 1
ATOM 894 O O . GLU A 1 105 ? -3.878 4.262 -16.917 1.00 81.44 105 GLU A O 1
ATOM 899 N N . PHE A 1 106 ? -6.049 4.412 -17.408 1.00 84.75 106 PHE A N 1
ATOM 900 C CA . PHE A 1 106 ? -5.862 4.226 -18.851 1.00 84.75 106 PHE A CA 1
ATOM 901 C C . PHE A 1 106 ? -4.918 5.257 -19.478 1.00 84.75 106 PHE A C 1
ATOM 903 O O . PHE A 1 106 ? -4.180 4.932 -20.405 1.00 84.75 106 PHE A O 1
ATOM 910 N N . ALA A 1 107 ? -4.903 6.487 -18.958 1.00 82.69 107 ALA A N 1
ATOM 911 C CA . ALA A 1 107 ? -3.986 7.525 -19.422 1.00 82.69 107 ALA A CA 1
ATOM 912 C C . ALA A 1 107 ? -2.516 7.150 -19.158 1.00 82.69 107 ALA A C 1
ATOM 914 O O . ALA A 1 107 ? -1.660 7.364 -20.020 1.00 82.69 107 ALA A O 1
ATOM 915 N N . LEU A 1 108 ? -2.227 6.539 -18.004 1.00 84.06 108 LEU A N 1
ATOM 916 C CA . LEU A 1 108 ? -0.884 6.070 -17.653 1.00 84.06 108 LEU A CA 1
ATOM 917 C C . LEU A 1 108 ? -0.475 4.884 -18.528 1.00 84.06 108 LEU A C 1
ATOM 919 O O . LEU A 1 108 ? 0.625 4.881 -19.074 1.00 84.06 108 LEU A O 1
ATOM 923 N N . ILE A 1 109 ? -1.384 3.929 -18.741 1.00 85.94 109 ILE A N 1
ATOM 924 C CA . ILE A 1 109 ? -1.146 2.770 -19.615 1.00 85.94 109 ILE A CA 1
ATOM 925 C C . ILE A 1 109 ? -0.883 3.224 -21.054 1.00 85.94 109 ILE A C 1
ATOM 927 O O . ILE A 1 109 ? 0.077 2.779 -21.679 1.00 85.94 109 ILE A O 1
ATOM 931 N N . PHE A 1 110 ? -1.703 4.137 -21.576 1.00 88.25 110 PHE A N 1
ATOM 932 C CA . PHE A 1 110 ? -1.521 4.691 -22.915 1.00 88.25 110 PHE A CA 1
ATOM 933 C C . PHE A 1 110 ? -0.169 5.400 -23.049 1.00 88.25 110 PHE A C 1
ATOM 935 O O . PHE A 1 110 ? 0.549 5.182 -24.023 1.00 88.25 110 PHE A O 1
ATOM 942 N N . THR A 1 111 ? 0.206 6.193 -22.042 1.00 87.75 111 THR A N 1
ATOM 943 C CA . THR A 1 111 ? 1.506 6.877 -21.997 1.00 87.75 111 THR A CA 1
ATOM 944 C C . THR A 1 111 ? 2.659 5.874 -21.985 1.00 87.75 111 THR A C 1
ATOM 946 O O . THR A 1 111 ? 3.599 6.016 -22.765 1.00 87.75 111 THR A O 1
ATOM 949 N N . LEU A 1 112 ? 2.573 4.823 -21.166 1.00 90.56 112 LEU A N 1
ATOM 950 C CA . LEU A 1 112 ? 3.580 3.764 -21.108 1.00 90.56 112 LEU A CA 1
ATOM 951 C C . LEU A 1 112 ? 3.730 3.055 -22.461 1.00 90.56 112 LEU A C 1
ATOM 953 O O . LEU A 1 112 ? 4.848 2.897 -22.944 1.00 90.56 112 LEU A O 1
ATOM 957 N N . ILE A 1 113 ? 2.620 2.679 -23.105 1.00 93.12 113 ILE A N 1
ATOM 958 C CA . ILE A 1 113 ? 2.631 2.047 -24.433 1.00 93.12 113 ILE A CA 1
ATOM 959 C C . ILE A 1 113 ? 3.276 2.976 -25.467 1.00 93.12 113 ILE A C 1
ATOM 961 O O . ILE A 1 113 ? 4.125 2.530 -26.236 1.00 93.12 113 ILE A O 1
ATOM 965 N N . ALA A 1 114 ? 2.926 4.264 -25.472 1.00 92.69 114 ALA A N 1
ATOM 966 C CA . ALA A 1 114 ? 3.509 5.239 -26.392 1.00 92.69 114 ALA A CA 1
ATOM 967 C C . ALA A 1 114 ? 5.030 5.378 -26.201 1.00 92.69 114 ALA A C 1
ATOM 969 O O . ALA A 1 114 ? 5.772 5.388 -27.185 1.00 92.69 114 ALA A O 1
ATOM 970 N N . VAL A 1 115 ? 5.505 5.418 -24.950 1.00 93.31 115 VAL A N 1
ATOM 971 C CA . VAL A 1 115 ? 6.942 5.439 -24.628 1.00 93.31 115 VAL A CA 1
ATOM 972 C C . VAL A 1 115 ? 7.630 4.158 -25.099 1.00 93.31 115 VAL A C 1
ATOM 974 O O . VAL A 1 115 ? 8.681 4.236 -25.730 1.00 93.31 115 VAL A O 1
ATOM 977 N N . LEU A 1 116 ? 7.037 2.985 -24.863 1.00 93.94 116 LEU A N 1
ATOM 978 C CA . LEU A 1 116 ? 7.595 1.708 -25.319 1.00 93.94 116 LEU A CA 1
ATOM 979 C C . LEU A 1 116 ? 7.675 1.624 -26.850 1.00 93.94 116 LEU A C 1
ATOM 981 O O . LEU A 1 116 ? 8.685 1.166 -27.380 1.00 93.94 116 LEU A O 1
ATOM 985 N N . ILE A 1 117 ? 6.654 2.109 -27.565 1.00 94.56 117 ILE A N 1
ATOM 986 C CA . ILE A 1 117 ? 6.654 2.192 -29.034 1.00 94.56 117 ILE A CA 1
ATOM 987 C C . ILE A 1 117 ? 7.764 3.132 -29.518 1.00 94.56 117 ILE A C 1
ATOM 989 O O . ILE A 1 117 ? 8.511 2.783 -30.432 1.00 94.56 117 ILE A O 1
ATOM 993 N N . LEU A 1 118 ? 7.909 4.306 -28.900 1.00 93.69 118 LEU A N 1
ATOM 994 C CA . LEU A 1 118 ? 8.964 5.258 -29.247 1.00 93.69 118 LEU A CA 1
ATOM 995 C C . LEU A 1 118 ? 10.359 4.659 -29.019 1.00 93.69 118 LEU A C 1
ATOM 997 O O . LEU A 1 118 ? 11.206 4.736 -29.907 1.00 93.69 118 LEU A O 1
ATOM 1001 N N . LEU A 1 119 ? 10.584 4.024 -27.864 1.00 91.56 119 LEU A N 1
ATOM 1002 C CA . LEU A 1 119 ? 11.838 3.335 -27.548 1.00 91.56 119 LEU A CA 1
ATOM 1003 C C . LEU A 1 119 ? 12.127 2.205 -28.539 1.00 91.56 119 LEU A C 1
ATOM 1005 O O . LEU A 1 119 ? 13.264 2.068 -28.985 1.00 91.56 119 LEU A O 1
ATOM 1009 N N . PHE A 1 120 ? 11.107 1.436 -28.929 1.00 92.31 120 PHE A N 1
ATOM 1010 C CA . PHE A 1 120 ? 11.233 0.411 -29.961 1.00 92.31 120 PHE A CA 1
ATOM 1011 C C . PHE A 1 120 ? 11.694 1.014 -31.293 1.00 92.31 120 PHE A C 1
ATOM 1013 O O . PHE A 1 120 ? 12.665 0.531 -31.874 1.00 92.31 120 PHE A O 1
ATOM 1020 N N . PHE A 1 121 ? 11.068 2.101 -31.755 1.00 92.00 121 PHE A N 1
ATOM 1021 C CA . PHE A 1 121 ? 11.472 2.763 -32.998 1.00 92.00 121 PHE A CA 1
ATOM 1022 C C . PHE A 1 121 ? 12.873 3.370 -32.924 1.00 92.00 121 PHE A C 1
ATOM 1024 O O . PHE A 1 121 ? 13.618 3.253 -33.894 1.00 92.00 121 PHE A O 1
ATOM 1031 N N . ILE A 1 122 ? 13.259 3.979 -31.798 1.00 89.38 122 ILE A N 1
ATOM 1032 C CA . ILE A 1 122 ? 14.625 4.482 -31.589 1.00 89.38 122 ILE A CA 1
ATOM 1033 C C . ILE A 1 122 ? 15.624 3.323 -31.678 1.00 89.38 122 ILE A C 1
ATOM 1035 O O . ILE A 1 122 ? 16.567 3.388 -32.460 1.00 89.38 122 ILE A O 1
ATOM 1039 N N . PHE A 1 123 ? 15.388 2.232 -30.950 1.00 86.88 123 PHE A N 1
ATOM 1040 C CA . PHE A 1 123 ? 16.304 1.092 -30.912 1.00 86.88 123 PHE A CA 1
ATOM 1041 C C . PHE A 1 123 ? 16.415 0.366 -32.262 1.00 86.88 123 PHE A C 1
ATOM 1043 O O . PHE A 1 123 ? 17.505 -0.041 -32.661 1.00 86.88 123 PHE A O 1
ATOM 1050 N N . VAL A 1 124 ? 15.308 0.236 -33.001 1.00 84.88 124 VAL A N 1
ATOM 1051 C CA . VAL A 1 124 ? 15.307 -0.313 -34.369 1.00 84.88 124 VAL A CA 1
ATOM 1052 C C . VAL A 1 124 ? 16.027 0.629 -35.338 1.00 84.88 124 VAL A C 1
ATOM 1054 O O . VAL A 1 124 ? 16.788 0.165 -36.186 1.00 84.88 124 VAL A O 1
ATOM 1057 N N . ARG A 1 125 ? 15.853 1.948 -35.188 1.00 75.19 125 ARG A N 1
ATOM 1058 C CA . ARG A 1 125 ? 16.538 2.965 -36.001 1.00 75.19 125 ARG A 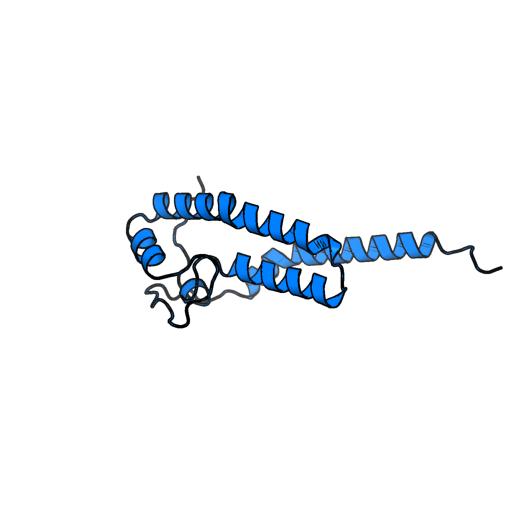CA 1
ATOM 1059 C C . ARG A 1 125 ? 18.041 3.038 -35.729 1.00 75.19 125 ARG A C 1
ATOM 1061 O O . ARG A 1 125 ? 18.774 3.448 -36.623 1.00 75.19 125 ARG A O 1
ATOM 1068 N N . GLU A 1 126 ? 18.510 2.656 -34.544 1.00 66.06 126 GLU A N 1
ATOM 1069 C CA . GLU A 1 126 ? 19.946 2.601 -34.225 1.00 66.06 126 GLU A CA 1
ATOM 1070 C C . GLU A 1 126 ? 20.625 1.279 -34.619 1.00 66.06 126 GLU A C 1
ATOM 1072 O O . GLU A 1 126 ? 21.852 1.213 -34.666 1.00 66.06 126 GLU A O 1
ATOM 1077 N N . LYS A 1 127 ? 19.862 0.248 -35.017 1.00 62.16 127 LYS A N 1
ATOM 1078 C CA . LYS A 1 127 ? 20.392 -1.023 -35.549 1.00 62.16 127 LYS A CA 1
ATOM 1079 C C . LYS A 1 127 ? 20.417 -1.206 -37.091 1.00 62.16 127 LYS A C 1
ATOM 1081 O O . LYS A 1 127 ? 20.328 -2.353 -37.525 1.00 62.16 127 LYS A O 1
ATOM 1086 N N . PRO A 1 128 ? 20.574 -0.193 -37.970 1.00 55.59 128 PRO A N 1
ATOM 1087 C CA . PRO A 1 128 ? 20.616 -0.445 -39.410 1.00 55.59 128 PRO A CA 1
ATOM 1088 C C . PRO A 1 128 ? 21.988 -0.903 -39.948 1.00 55.59 128 PRO A C 1
ATOM 1090 O O . PRO A 1 128 ? 22.060 -1.207 -41.131 1.00 55.59 128 PRO A O 1
ATOM 1093 N N . LEU A 1 129 ? 23.076 -0.973 -39.159 1.00 57.81 129 LEU A N 1
ATOM 1094 C CA . LEU A 1 129 ? 24.436 -1.197 -39.705 1.00 57.81 129 LEU A CA 1
ATOM 1095 C C . LEU A 1 129 ? 25.376 -2.069 -38.836 1.00 57.81 129 LEU A C 1
ATOM 1097 O O . LEU A 1 129 ? 26.524 -1.710 -38.601 1.00 57.81 129 LEU A O 1
ATOM 1101 N N . LEU A 1 130 ? 24.928 -3.242 -38.380 1.00 56.31 130 LEU A N 1
ATOM 1102 C CA . LEU A 1 130 ? 25.834 -4.327 -37.939 1.00 56.31 130 LEU A CA 1
ATOM 1103 C C . LEU A 1 130 ? 25.468 -5.654 -38.624 1.00 56.31 130 LEU A C 1
ATOM 1105 O O . LEU A 1 130 ? 25.384 -6.707 -37.999 1.00 56.31 130 LEU A O 1
ATOM 1109 N N . ILE A 1 131 ? 25.199 -5.575 -39.926 1.00 56.06 131 ILE A N 1
ATOM 1110 C CA . ILE A 1 131 ? 25.192 -6.721 -40.835 1.00 56.06 131 ILE A CA 1
ATOM 1111 C C . ILE A 1 131 ? 26.043 -6.308 -42.036 1.00 56.06 131 ILE A C 1
ATOM 1113 O O . ILE A 1 131 ? 25.517 -5.751 -42.992 1.00 56.06 131 ILE A O 1
ATOM 1117 N N . PHE A 1 132 ? 27.354 -6.512 -41.927 1.00 50.03 132 PHE A N 1
ATOM 1118 C CA . PHE A 1 132 ? 28.281 -6.792 -43.024 1.00 50.03 132 PHE A CA 1
ATOM 1119 C C . PHE A 1 132 ? 29.452 -7.583 -42.447 1.00 50.03 132 PHE A C 1
ATOM 1121 O O . PHE A 1 132 ? 29.960 -7.167 -41.381 1.00 50.03 132 PHE A O 1
#

Organism: NCBI:txid412755